Protein AF-A0A524RMB8-F1 (afdb_monomer)

Sequence (118 aa):
MKAIRFLLVPLLVLMSAGQAHAACEGSKRIKQSESSCFEGAYQNKSPWYYFGYTKGSAQAFNTCSRTGKLVVKVDRQAAEDWTWTIESPKKRSKSGGARIRGIYCCADLSDEGVCQDD

Mean predicted aligned error: 11.15 Å

Structure (mmCIF, N/CA/C/O backbone):
data_AF-A0A524RMB8-F1
#
_entry.id   AF-A0A524RMB8-F1
#
loop_
_atom_site.group_PDB
_atom_site.id
_atom_site.type_symbol
_atom_site.label_atom_id
_atom_site.label_alt_id
_atom_site.label_comp_id
_atom_site.label_asym_id
_atom_site.label_entity_id
_atom_site.label_seq_id
_atom_site.pdbx_PDB_ins_code
_atom_site.Cartn_x
_atom_site.Cartn_y
_atom_site.Cartn_z
_atom_site.occupancy
_atom_site.B_iso_or_equiv
_atom_site.auth_seq_id
_atom_site.auth_comp_id
_atom_site.auth_asym_id
_atom_site.auth_atom_id
_atom_site.pdbx_PDB_model_num
ATOM 1 N N . MET A 1 1 ? 37.524 -60.406 22.823 1.00 39.91 1 MET A N 1
ATOM 2 C CA . MET A 1 1 ? 37.326 -59.689 21.543 1.00 39.91 1 MET A CA 1
ATOM 3 C C . MET A 1 1 ? 36.349 -58.547 21.804 1.00 39.91 1 MET A C 1
ATOM 5 O O . MET A 1 1 ? 35.374 -58.760 22.510 1.00 39.91 1 MET A O 1
ATOM 9 N N . LYS A 1 2 ? 36.700 -57.325 21.383 1.00 41.16 2 LYS A N 1
ATOM 10 C CA . LYS A 1 2 ? 36.029 -56.053 21.718 1.00 41.16 2 LYS A CA 1
ATOM 11 C C . LYS A 1 2 ? 34.694 -55.916 20.971 1.00 41.16 2 LYS A C 1
ATOM 13 O O . LYS A 1 2 ? 34.703 -55.932 19.747 1.00 41.16 2 LYS A O 1
ATOM 18 N N . ALA A 1 3 ? 33.588 -55.712 21.687 1.00 49.41 3 ALA A N 1
ATOM 19 C CA . ALA A 1 3 ? 32.328 -55.259 21.098 1.00 49.41 3 ALA A CA 1
ATOM 20 C C . ALA A 1 3 ? 32.267 -53.724 21.157 1.00 49.41 3 ALA A C 1
ATOM 22 O O . ALA A 1 3 ? 32.355 -53.120 22.227 1.00 49.41 3 ALA A O 1
ATOM 23 N N . ILE A 1 4 ? 32.198 -53.106 19.980 1.00 56.53 4 ILE A N 1
ATOM 24 C CA . ILE A 1 4 ? 32.172 -51.659 19.771 1.00 56.53 4 ILE A CA 1
ATOM 25 C C . ILE A 1 4 ? 30.795 -51.121 20.176 1.00 56.53 4 ILE A C 1
ATOM 27 O O . ILE A 1 4 ? 29.761 -51.599 19.717 1.00 56.53 4 ILE A O 1
ATOM 31 N N . ARG A 1 5 ? 30.807 -50.122 21.063 1.00 53.31 5 ARG A N 1
ATOM 32 C CA . ARG A 1 5 ? 29.637 -49.367 21.516 1.00 53.31 5 ARG A CA 1
ATOM 33 C C . ARG A 1 5 ? 29.187 -48.426 20.397 1.00 53.31 5 ARG A C 1
ATOM 35 O O . ARG A 1 5 ? 29.914 -47.490 20.078 1.00 53.31 5 ARG A O 1
ATOM 42 N N . PHE A 1 6 ? 27.995 -48.632 19.846 1.00 50.84 6 PHE A N 1
ATOM 43 C CA . PHE A 1 6 ? 27.335 -47.628 19.011 1.00 50.84 6 PHE A CA 1
ATOM 44 C C . PHE A 1 6 ? 26.422 -46.771 19.891 1.00 50.84 6 PHE A C 1
ATOM 46 O O . PHE A 1 6 ? 25.326 -47.177 20.265 1.00 50.84 6 PHE A O 1
ATOM 53 N N . LEU A 1 7 ? 26.916 -45.590 20.261 1.00 53.81 7 LEU A N 1
ATOM 54 C CA . LEU A 1 7 ? 26.111 -44.515 20.835 1.00 53.81 7 LEU A CA 1
ATOM 55 C C . LEU A 1 7 ? 25.327 -43.851 19.697 1.00 53.81 7 LEU A C 1
ATOM 57 O O . LEU A 1 7 ? 25.883 -43.081 18.917 1.00 53.81 7 LEU A O 1
ATOM 61 N N . LEU A 1 8 ? 24.038 -44.166 19.600 1.00 53.19 8 LEU A N 1
ATOM 62 C CA . LEU A 1 8 ? 23.078 -43.409 18.801 1.00 53.19 8 LEU A CA 1
ATOM 63 C C . LEU A 1 8 ? 22.769 -42.102 19.544 1.00 53.19 8 LEU A C 1
ATOM 65 O O . LEU A 1 8 ? 22.038 -42.094 20.530 1.00 53.19 8 LEU A O 1
ATOM 69 N N . VAL A 1 9 ? 23.366 -41.002 19.087 1.00 60.56 9 VAL A N 1
ATOM 70 C CA . VAL A 1 9 ? 23.008 -39.642 19.509 1.00 60.56 9 VAL A CA 1
ATOM 71 C C . VAL A 1 9 ? 21.852 -39.178 18.617 1.00 60.56 9 VAL A C 1
ATOM 73 O O . VAL A 1 9 ? 22.055 -39.071 17.406 1.00 60.56 9 VAL 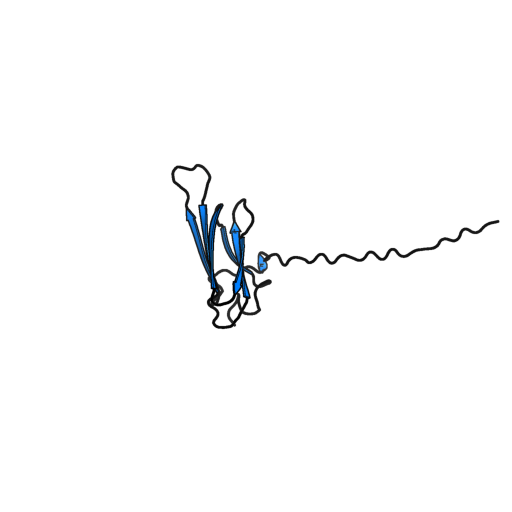A O 1
ATOM 76 N N . PRO A 1 10 ? 20.647 -38.897 19.144 1.00 57.19 10 PRO A N 1
ATOM 77 C CA . PRO A 1 10 ? 19.606 -38.289 18.335 1.00 57.19 10 PRO A CA 1
ATOM 78 C C . PRO A 1 10 ? 19.942 -36.806 18.145 1.00 57.19 10 PRO A C 1
ATOM 80 O O . PRO A 1 10 ? 19.944 -36.016 19.089 1.00 57.19 10 PRO A O 1
ATOM 83 N N . LEU A 1 11 ? 20.257 -36.440 16.902 1.00 56.31 11 LEU A N 1
ATOM 84 C CA . LEU A 1 11 ? 20.409 -35.061 16.459 1.00 56.31 11 LEU A CA 1
ATOM 85 C C . LEU A 1 11 ? 19.015 -34.407 16.480 1.00 56.31 11 LEU A C 1
ATOM 87 O O . LEU A 1 11 ? 18.207 -34.612 15.574 1.00 56.31 11 LEU A O 1
ATOM 91 N N . LEU A 1 12 ? 18.703 -33.659 17.538 1.00 53.28 12 LEU A N 1
ATOM 92 C CA . LEU A 1 12 ? 17.519 -32.799 17.592 1.00 53.28 12 LEU A CA 1
ATOM 93 C C . LEU A 1 12 ? 17.720 -31.652 16.595 1.00 53.28 12 LEU A C 1
ATOM 95 O O . LEU A 1 12 ? 18.316 -30.622 16.907 1.00 53.28 12 LEU A O 1
ATOM 99 N N . VAL A 1 13 ? 17.244 -31.856 15.367 1.00 59.41 13 VAL A N 1
ATOM 100 C CA . VAL A 1 13 ? 17.072 -30.786 14.385 1.00 59.41 13 VAL A CA 1
ATOM 101 C C . VAL A 1 13 ? 15.958 -29.893 14.921 1.00 59.41 13 VAL A C 1
ATOM 103 O O . VAL A 1 13 ? 14.775 -30.180 14.750 1.00 59.41 13 VAL A O 1
ATOM 106 N N . LEU A 1 14 ? 16.338 -28.822 15.618 1.00 55.50 14 LEU A N 1
ATOM 107 C CA . LEU A 1 14 ? 15.453 -27.693 15.872 1.00 55.50 14 LEU A CA 1
ATOM 108 C C . LEU A 1 14 ? 15.068 -27.134 14.503 1.00 55.50 14 LEU A C 1
ATOM 110 O O . LEU A 1 14 ? 15.823 -26.369 13.901 1.00 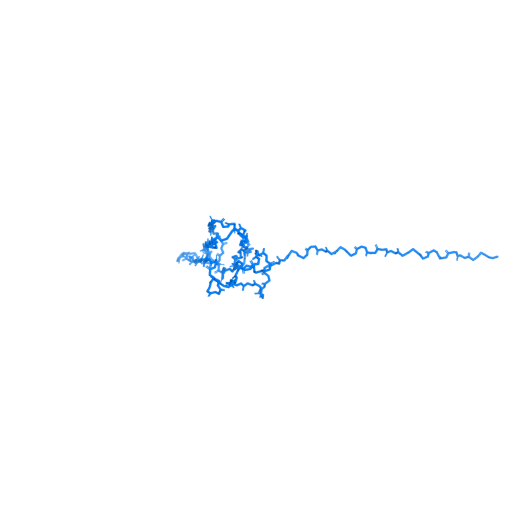55.50 14 LEU A O 1
ATOM 114 N N . MET A 1 15 ? 13.914 -27.569 13.992 1.00 50.84 15 MET A N 1
ATOM 115 C CA . MET A 1 15 ? 13.260 -26.908 12.877 1.00 50.84 15 MET A CA 1
ATOM 116 C C . MET A 1 15 ? 13.092 -25.455 13.288 1.00 50.84 15 MET A C 1
ATOM 118 O O . MET A 1 15 ? 12.273 -25.113 14.139 1.00 50.84 15 MET A O 1
ATOM 122 N N . SER A 1 16 ? 13.923 -24.602 12.705 1.00 47.81 16 SER A N 1
ATOM 123 C CA . SER A 1 16 ? 13.692 -23.176 12.704 1.00 47.81 16 SER A CA 1
ATOM 124 C C . SER A 1 16 ? 12.384 -23.021 11.940 1.00 47.81 16 SER A C 1
ATOM 126 O O . SER A 1 16 ? 12.366 -23.099 10.712 1.00 47.81 16 SER A O 1
ATOM 128 N N . ALA A 1 17 ? 11.269 -22.890 12.660 1.00 50.22 17 ALA A N 1
ATOM 129 C CA . ALA A 1 17 ? 10.065 -22.298 12.112 1.00 50.22 17 ALA A CA 1
ATOM 130 C C . ALA A 1 17 ? 10.469 -20.866 11.759 1.00 50.22 17 ALA A C 1
ATOM 132 O O . ALA A 1 17 ? 10.373 -19.955 12.580 1.00 50.22 17 ALA A O 1
ATOM 133 N N . GLY A 1 18 ? 11.076 -20.707 10.579 1.00 41.25 18 GLY A N 1
ATOM 134 C CA . GLY A 1 18 ? 11.363 -19.411 10.007 1.00 41.25 18 GLY A CA 1
ATOM 135 C C . GLY A 1 18 ? 10.052 -18.665 10.071 1.00 41.25 18 GLY A C 1
ATOM 136 O O . GLY A 1 18 ? 9.040 -19.179 9.595 1.00 41.25 18 GLY A O 1
ATOM 137 N N . GLN A 1 19 ? 10.059 -17.528 10.761 1.00 41.12 19 GLN A N 1
ATOM 138 C CA . GLN A 1 19 ? 8.933 -16.618 10.783 1.00 41.12 19 GLN A CA 1
ATOM 139 C C . GLN A 1 19 ? 8.550 -16.409 9.322 1.00 41.12 19 GLN A C 1
ATOM 141 O O . GLN A 1 19 ? 9.264 -15.740 8.575 1.00 41.12 19 GLN A O 1
ATOM 146 N N . ALA A 1 20 ? 7.481 -17.069 8.884 1.00 45.25 20 ALA A N 1
ATOM 147 C CA . ALA A 1 20 ? 6.877 -16.781 7.609 1.00 45.25 20 ALA A CA 1
ATOM 148 C C . ALA A 1 20 ? 6.374 -15.358 7.789 1.00 45.25 20 ALA A C 1
ATOM 150 O O . ALA A 1 20 ? 5.344 -15.132 8.420 1.00 45.25 20 ALA A O 1
ATOM 151 N N . HIS A 1 21 ? 7.187 -14.389 7.369 1.00 46.00 21 HIS A N 1
ATOM 152 C CA . HIS A 1 21 ? 6.775 -13.008 7.244 1.00 46.00 21 HIS A CA 1
ATOM 153 C C . HIS A 1 21 ? 5.501 -13.069 6.410 1.00 46.00 21 HIS A C 1
ATOM 155 O O . HIS A 1 21 ? 5.585 -13.352 5.217 1.00 46.00 21 HIS A O 1
ATOM 161 N N . ALA A 1 22 ? 4.332 -12.939 7.043 1.00 54.84 22 ALA A N 1
ATOM 162 C CA . ALA A 1 22 ? 3.061 -12.958 6.341 1.00 54.84 22 ALA A CA 1
ATOM 163 C C . ALA A 1 22 ? 3.167 -11.886 5.253 1.00 54.84 22 ALA A C 1
ATOM 165 O O . ALA A 1 22 ? 3.399 -10.710 5.522 1.00 54.84 22 ALA A O 1
ATOM 166 N N . ALA A 1 23 ? 3.226 -12.330 4.002 1.00 67.94 23 ALA A N 1
ATOM 167 C CA . ALA A 1 23 ? 3.780 -11.536 2.918 1.00 67.94 23 ALA A CA 1
ATOM 168 C C . ALA A 1 23 ? 2.670 -10.852 2.125 1.00 67.94 23 ALA A C 1
ATOM 170 O O . ALA A 1 23 ? 2.781 -10.795 0.906 1.00 67.94 23 ALA A O 1
ATOM 171 N N . CYS A 1 24 ? 1.604 -10.356 2.768 1.00 84.31 24 CYS A N 1
ATOM 172 C CA . CYS A 1 24 ? 0.432 -9.795 2.083 1.00 84.31 24 CYS A CA 1
ATOM 173 C C . CYS A 1 24 ? 0.083 -10.629 0.841 1.00 84.31 24 CYS A C 1
ATOM 175 O O . CYS A 1 24 ? 0.247 -10.195 -0.322 1.00 84.31 24 CYS A O 1
ATOM 177 N N . GLU A 1 25 ? -0.214 -11.900 1.112 1.00 82.56 25 GLU A N 1
ATOM 178 C CA . GLU A 1 25 ? -0.382 -12.920 0.085 1.00 82.56 25 GLU A CA 1
ATOM 179 C C . GLU A 1 25 ? -1.438 -12.462 -0.926 1.00 82.56 25 GLU A C 1
ATOM 181 O O . GLU A 1 25 ? -2.379 -11.755 -0.574 1.00 82.56 25 GLU A O 1
ATOM 186 N N . GLY A 1 26 ? -1.297 -12.836 -2.201 1.00 83.69 26 GLY A N 1
ATOM 187 C CA . GLY A 1 26 ? -2.232 -12.411 -3.248 1.00 83.69 26 GLY A CA 1
ATOM 188 C C . GLY A 1 26 ? -3.703 -12.689 -2.908 1.00 83.69 26 GLY A C 1
ATOM 189 O O . GLY A 1 26 ? -4.546 -11.839 -3.169 1.00 83.69 26 GLY A O 1
ATOM 190 N N . SER A 1 27 ? -3.988 -13.825 -2.263 1.00 86.06 27 SER A N 1
ATOM 191 C CA . SER A 1 27 ? -5.327 -14.234 -1.812 1.00 86.06 27 SER A CA 1
ATOM 192 C C . SER A 1 27 ? -5.876 -13.415 -0.632 1.00 86.06 27 SER A C 1
ATOM 194 O O . SER A 1 27 ? -7.072 -13.456 -0.357 1.00 86.06 27 SER A O 1
ATOM 196 N N . LYS A 1 28 ? -5.012 -12.668 0.066 1.00 89.44 28 LYS A N 1
ATOM 197 C CA . LYS A 1 28 ? -5.327 -11.840 1.243 1.00 89.44 28 LYS A CA 1
ATOM 198 C C . LYS A 1 28 ? -5.324 -10.342 0.930 1.00 89.44 28 LYS A C 1
ATOM 200 O O . LYS A 1 28 ? -5.451 -9.519 1.837 1.00 89.44 28 LYS A O 1
ATOM 205 N N . ARG A 1 29 ? -5.176 -9.981 -0.350 1.00 91.94 29 ARG A N 1
ATOM 206 C CA . ARG A 1 29 ? -5.218 -8.599 -0.837 1.00 91.94 29 ARG A CA 1
ATOM 207 C C . ARG A 1 29 ? -6.649 -8.174 -1.111 1.00 91.94 29 ARG A C 1
ATOM 209 O O . ARG A 1 29 ? -7.271 -8.676 -2.041 1.00 91.94 29 ARG A O 1
ATOM 216 N N . ILE A 1 30 ? -7.116 -7.189 -0.359 1.00 92.31 30 ILE A N 1
ATOM 217 C CA . ILE A 1 30 ? -8.435 -6.587 -0.529 1.00 92.31 30 ILE A CA 1
ATOM 218 C C . ILE A 1 30 ? -8.281 -5.270 -1.280 1.00 92.31 30 ILE A C 1
ATOM 220 O O . ILE A 1 30 ? -7.409 -4.448 -0.972 1.00 92.31 30 ILE A O 1
ATOM 224 N N . LYS A 1 31 ? -9.087 -5.086 -2.324 1.00 91.56 31 LYS A N 1
ATOM 225 C CA . LYS A 1 31 ? -9.108 -3.837 -3.091 1.00 91.56 31 LYS A CA 1
ATOM 226 C C . LYS A 1 31 ? -9.847 -2.761 -2.309 1.00 91.56 31 LYS A C 1
ATOM 228 O O . LYS A 1 31 ? -10.718 -3.059 -1.505 1.00 91.56 31 LYS A O 1
ATOM 233 N N . GLN A 1 32 ? -9.560 -1.500 -2.623 1.00 87.50 32 GLN A N 1
ATOM 234 C CA . GLN A 1 32 ? -10.283 -0.368 -2.041 1.00 87.50 32 GLN A CA 1
ATOM 235 C C . GLN A 1 32 ? -11.809 -0.493 -2.208 1.00 87.50 32 GLN A C 1
ATOM 237 O O . GLN A 1 32 ? -12.556 -0.184 -1.298 1.00 87.50 32 GLN A O 1
ATOM 242 N N . SER A 1 33 ? -12.286 -0.980 -3.357 1.00 87.19 33 SER A N 1
ATOM 243 C CA . SER A 1 33 ? -13.723 -1.142 -3.626 1.00 87.19 33 SER A CA 1
ATOM 244 C C . SER A 1 33 ? -14.425 -2.181 -2.747 1.00 87.19 33 SER A C 1
ATOM 246 O O . SER A 1 33 ? -15.646 -2.260 -2.772 1.00 87.19 33 SER A O 1
ATOM 248 N N . GLU A 1 34 ? -13.662 -3.011 -2.041 1.00 88.50 34 GLU A N 1
ATOM 249 C CA . GLU A 1 34 ? -14.141 -4.118 -1.207 1.00 88.50 34 GLU A CA 1
ATOM 250 C C . GLU A 1 34 ? -13.920 -3.825 0.290 1.00 88.50 34 GLU A C 1
ATOM 252 O O . GLU A 1 34 ? -13.997 -4.729 1.116 1.00 88.50 34 GLU A O 1
ATOM 257 N N . SER A 1 35 ? -13.594 -2.574 0.635 1.00 86.75 35 SER A N 1
ATOM 258 C CA . SER A 1 35 ? -13.272 -2.142 1.992 1.00 86.75 35 SER A CA 1
ATOM 259 C C . SER A 1 35 ? -13.848 -0.755 2.266 1.00 86.75 35 SER A C 1
ATOM 261 O O . SER A 1 35 ? -13.513 0.197 1.561 1.00 86.75 35 SER A O 1
ATOM 263 N N . SER A 1 36 ? -14.654 -0.596 3.313 1.00 85.56 36 SER A N 1
ATOM 264 C CA . SER A 1 36 ? -15.081 0.740 3.762 1.00 85.56 36 SER A CA 1
ATOM 265 C C . SER A 1 36 ? -14.005 1.542 4.488 1.00 85.56 36 SER A C 1
ATOM 267 O O . SER A 1 36 ? -14.035 2.775 4.481 1.00 85.56 36 SER A O 1
ATOM 269 N N . CYS A 1 37 ? -13.058 0.851 5.121 1.00 86.88 37 CYS A N 1
ATOM 270 C CA . CYS A 1 37 ? -12.056 1.449 6.000 1.00 86.88 37 CYS A CA 1
ATOM 271 C C . CYS A 1 37 ? -10.731 1.793 5.309 1.00 86.88 37 CYS A C 1
ATOM 273 O O . CYS A 1 37 ? -9.850 2.433 5.898 1.00 86.88 37 CYS A O 1
ATOM 275 N N . PHE A 1 38 ? -10.563 1.350 4.067 1.00 90.44 38 PHE A N 1
ATOM 276 C CA . PHE A 1 38 ? -9.367 1.581 3.278 1.00 90.44 38 PHE A CA 1
ATOM 277 C C . PHE A 1 38 ? -9.686 2.476 2.087 1.00 90.44 38 PHE A C 1
ATOM 279 O O . PHE A 1 38 ? -10.376 2.082 1.153 1.00 90.44 38 PHE A O 1
ATOM 286 N N . GLU A 1 39 ? -9.075 3.658 2.065 1.00 92.56 39 GLU A N 1
ATOM 287 C CA . GLU A 1 39 ? -9.020 4.503 0.876 1.00 92.56 39 GLU A CA 1
ATOM 288 C C . GLU A 1 39 ? -7.620 4.447 0.264 1.00 92.56 39 GLU A C 1
ATOM 290 O O . GLU A 1 39 ? -6.628 4.765 0.921 1.00 92.56 39 GLU A O 1
ATOM 295 N N . GLY A 1 40 ? -7.512 4.074 -1.011 1.00 92.62 40 GLY A N 1
ATOM 296 C CA . GLY A 1 40 ? -6.232 3.874 -1.679 1.00 92.62 40 GLY A CA 1
ATOM 297 C C . GLY A 1 40 ? -6.265 4.329 -3.127 1.00 92.62 40 GLY A C 1
ATOM 298 O O . GLY A 1 40 ? -6.995 3.784 -3.936 1.00 92.62 40 GLY A O 1
ATOM 299 N N . ALA A 1 41 ? -5.412 5.275 -3.500 1.00 95.06 41 ALA A N 1
ATOM 300 C CA . ALA A 1 41 ? -5.334 5.756 -4.875 1.00 95.06 41 ALA A CA 1
ATOM 301 C C . ALA A 1 41 ? -3.902 5.696 -5.393 1.00 95.06 41 ALA A C 1
ATOM 303 O O . ALA A 1 41 ? -2.947 5.923 -4.648 1.00 95.06 41 ALA A O 1
ATOM 304 N N . TYR A 1 42 ? -3.748 5.444 -6.690 1.00 95.31 42 TYR A N 1
ATOM 305 C CA . TYR A 1 42 ? -2.463 5.552 -7.362 1.00 95.31 42 TYR A CA 1
ATOM 306 C C . TYR A 1 42 ? -2.604 6.146 -8.759 1.00 95.31 42 TYR A C 1
ATOM 308 O O . TYR A 1 42 ? -3.648 6.071 -9.400 1.00 95.31 42 TYR A O 1
ATOM 316 N N . GLN A 1 43 ? -1.514 6.730 -9.238 1.00 95.00 43 GLN A N 1
ATOM 317 C CA . GLN A 1 43 ? -1.395 7.286 -10.575 1.00 95.00 43 GLN A CA 1
ATOM 318 C C . GLN A 1 43 ? -0.031 6.933 -11.158 1.00 95.00 43 GLN A C 1
ATOM 320 O O . GLN A 1 43 ? 0.977 6.875 -10.449 1.00 95.00 43 GLN A O 1
ATOM 325 N N . ASN A 1 44 ? 0.000 6.738 -12.471 1.00 92.44 44 ASN A N 1
ATOM 326 C CA . ASN A 1 44 ? 1.221 6.524 -13.230 1.00 92.44 44 ASN A CA 1
ATOM 327 C C . ASN A 1 44 ? 1.393 7.679 -14.205 1.00 92.44 44 ASN A C 1
ATOM 329 O O . ASN A 1 44 ? 0.520 7.929 -15.032 1.00 92.44 44 ASN A O 1
ATOM 333 N N . LYS A 1 45 ? 2.525 8.373 -14.114 1.00 87.75 45 LYS A N 1
ATOM 334 C CA . LYS A 1 45 ? 2.903 9.412 -15.068 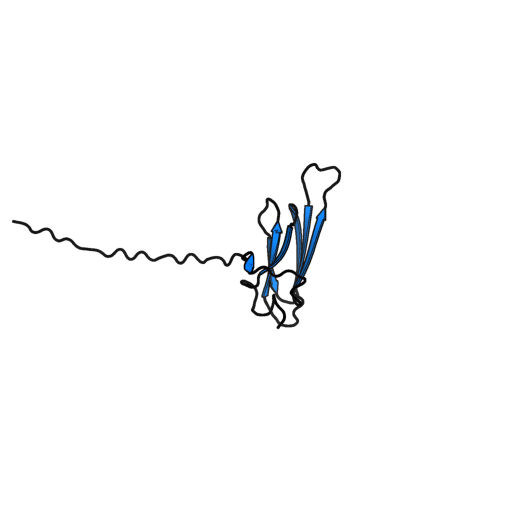1.00 87.75 45 LYS A CA 1
ATOM 335 C C . LYS A 1 45 ? 4.006 8.862 -15.960 1.00 87.75 45 LYS A C 1
ATOM 337 O O . LYS A 1 45 ? 5.071 8.486 -15.466 1.00 87.75 45 LYS A O 1
ATOM 342 N N . SER A 1 46 ? 3.738 8.831 -17.261 1.00 78.62 46 SER A N 1
ATOM 343 C CA . SER A 1 46 ? 4.748 8.558 -18.279 1.00 78.62 46 SER A CA 1
ATOM 344 C C . SER A 1 46 ? 5.116 9.894 -18.919 1.00 78.62 46 SER A C 1
ATOM 346 O O . SER A 1 46 ? 4.275 10.477 -19.604 1.00 78.62 46 SER A O 1
ATOM 348 N N . PRO A 1 47 ? 6.311 10.450 -18.663 1.00 66.44 47 PRO A N 1
ATOM 349 C CA . PRO A 1 47 ? 6.757 11.621 -19.398 1.00 66.44 47 PRO A CA 1
ATOM 350 C C . PRO A 1 47 ? 6.850 11.242 -20.879 1.00 66.44 47 PRO A C 1
ATOM 352 O O . PRO A 1 47 ? 7.505 10.260 -21.219 1.00 66.44 47 PRO A O 1
ATOM 355 N N . TRP A 1 48 ? 6.202 12.020 -21.745 1.00 55.66 48 TRP A N 1
ATOM 356 C CA . TRP A 1 48 ? 6.130 11.810 -23.199 1.00 55.66 48 TRP A CA 1
ATOM 357 C C . TRP A 1 48 ? 7.501 11.683 -23.894 1.00 55.66 48 TRP A C 1
ATOM 359 O O . TRP A 1 48 ? 7.573 11.186 -25.009 1.00 55.66 48 TRP A O 1
ATOM 369 N N . TYR A 1 49 ? 8.583 12.093 -23.226 1.00 58.88 49 TYR A N 1
ATOM 370 C CA . TYR A 1 49 ? 9.957 12.092 -23.730 1.00 58.88 49 TYR A CA 1
ATOM 371 C C . TYR A 1 49 ? 1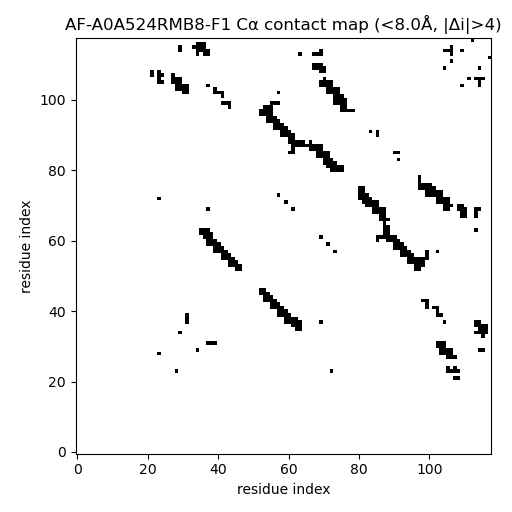0.861 10.993 -23.131 1.00 58.88 49 TYR A C 1
ATOM 373 O O . TYR A 1 49 ? 11.998 10.839 -23.570 1.00 58.88 49 TYR A O 1
ATOM 381 N N . TYR A 1 50 ? 10.400 10.225 -22.134 1.00 55.09 50 TYR A N 1
ATOM 382 C CA . TYR A 1 50 ? 11.195 9.158 -21.508 1.00 55.09 50 TYR A CA 1
ATOM 383 C C . TYR A 1 50 ? 10.707 7.783 -21.973 1.00 55.09 50 TYR A C 1
ATOM 385 O O . TYR A 1 50 ? 9.724 7.247 -21.459 1.00 55.09 50 TYR A O 1
ATOM 393 N N . PHE A 1 51 ? 11.442 7.188 -22.914 1.00 57.56 51 PHE A N 1
ATOM 394 C CA . PHE A 1 51 ? 11.273 5.812 -23.390 1.00 57.56 51 PHE A CA 1
ATOM 395 C C . PHE A 1 51 ? 11.581 4.785 -22.279 1.00 57.56 51 PHE A C 1
ATOM 397 O O . PHE A 1 51 ? 12.634 4.157 -22.275 1.00 57.56 51 PHE A O 1
ATOM 404 N N . GLY A 1 52 ? 10.679 4.629 -21.304 1.00 60.50 52 GLY A N 1
ATOM 405 C CA . GLY A 1 52 ? 10.693 3.499 -20.361 1.00 60.50 5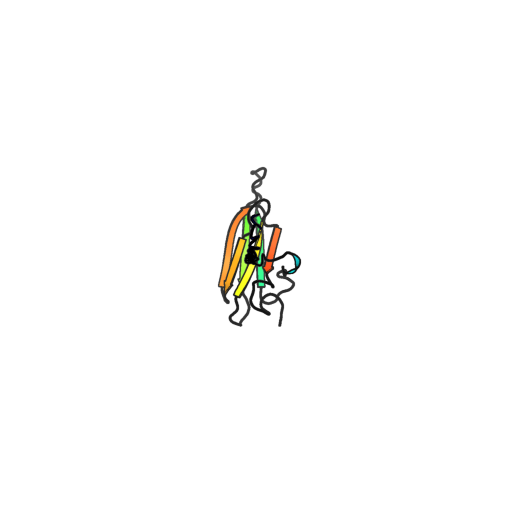2 GLY A CA 1
ATOM 406 C C . GLY A 1 52 ? 10.608 3.834 -18.869 1.00 60.50 52 GLY A C 1
ATOM 407 O O . GLY A 1 52 ? 10.373 2.932 -18.068 1.00 60.50 52 GLY A O 1
ATOM 408 N N . TYR A 1 53 ? 10.724 5.102 -18.457 1.00 65.62 53 TYR A N 1
ATOM 409 C CA . TYR A 1 53 ? 10.659 5.473 -17.035 1.00 65.62 53 TYR A CA 1
ATOM 410 C C . TYR A 1 53 ? 9.262 5.971 -16.647 1.00 65.62 53 TYR A C 1
ATOM 412 O O . TYR A 1 53 ? 8.928 7.143 -16.816 1.00 65.62 53 TYR A O 1
ATOM 420 N N . THR A 1 54 ? 8.443 5.084 -16.076 1.00 80.12 54 THR A N 1
ATOM 421 C CA . THR A 1 54 ? 7.167 5.474 -15.451 1.00 80.12 54 THR A CA 1
ATOM 422 C C . THR A 1 54 ? 7.401 5.888 -13.999 1.00 80.12 54 THR A C 1
ATOM 424 O O . THR A 1 54 ? 7.992 5.135 -13.217 1.00 80.12 54 THR A O 1
ATOM 427 N N . LYS A 1 55 ? 6.909 7.071 -13.616 1.00 88.44 55 LYS A N 1
ATOM 428 C CA . LYS A 1 55 ? 6.837 7.484 -12.207 1.00 88.44 55 LYS A CA 1
ATOM 429 C C . LYS A 1 55 ? 5.459 7.157 -11.647 1.00 88.44 55 LYS A C 1
ATOM 431 O O . LYS A 1 55 ? 4.453 7.698 -12.109 1.00 88.44 55 LYS A O 1
ATOM 436 N N . GLY A 1 56 ? 5.435 6.293 -10.643 1.00 92.81 56 GLY A N 1
ATOM 437 C CA . GLY A 1 56 ? 4.248 5.966 -9.871 1.00 92.81 56 GLY A CA 1
ATOM 438 C C . GLY A 1 56 ? 4.126 6.860 -8.641 1.00 92.81 56 GLY A C 1
ATOM 439 O O . GLY A 1 56 ? 5.121 7.198 -7.993 1.00 92.81 56 GLY A O 1
ATOM 440 N N . SER A 1 57 ? 2.899 7.230 -8.303 1.00 95.44 57 SER A N 1
ATOM 441 C CA . SER A 1 57 ? 2.549 7.877 -7.039 1.00 95.44 57 SER A CA 1
ATOM 442 C C . SER A 1 57 ? 1.352 7.158 -6.437 1.00 95.44 57 SER A C 1
ATOM 444 O O . SER A 1 57 ? 0.400 6.875 -7.160 1.00 95.44 57 SER A O 1
ATOM 446 N N . ALA A 1 58 ? 1.409 6.846 -5.146 1.00 97.12 58 ALA A N 1
ATOM 447 C CA . ALA A 1 58 ? 0.312 6.233 -4.410 1.00 97.12 58 ALA A CA 1
ATOM 448 C C . ALA A 1 58 ? 0.053 6.973 -3.101 1.00 97.12 58 ALA A C 1
ATOM 450 O O . ALA A 1 58 ? 0.965 7.543 -2.493 1.00 97.12 58 ALA A O 1
ATOM 451 N N . GLN A 1 59 ? -1.193 6.903 -2.656 1.00 96.75 59 GLN A N 1
ATOM 452 C CA . GLN A 1 59 ? -1.634 7.321 -1.338 1.00 96.75 59 GLN A CA 1
ATOM 453 C C . GLN A 1 59 ? -2.582 6.279 -0.752 1.00 96.75 59 GLN A C 1
ATOM 455 O O . GLN A 1 59 ? -3.338 5.649 -1.488 1.00 96.75 59 GLN A O 1
ATOM 460 N N . ALA A 1 60 ? -2.548 6.134 0.564 1.00 95.44 60 ALA A N 1
ATOM 461 C CA . ALA A 1 60 ? -3.475 5.314 1.320 1.00 95.44 60 ALA A CA 1
ATOM 462 C C . ALA A 1 60 ? -3.881 6.019 2.609 1.00 95.44 60 ALA A C 1
ATOM 464 O O . ALA A 1 60 ? -3.071 6.728 3.219 1.00 95.44 60 ALA A O 1
ATOM 465 N N . PHE A 1 61 ? -5.120 5.812 3.018 1.00 92.94 61 PHE A N 1
ATOM 466 C CA . PHE A 1 61 ? -5.706 6.379 4.215 1.00 92.94 61 PHE A CA 1
ATOM 467 C C . PHE A 1 61 ? -6.524 5.307 4.938 1.00 92.94 61 PHE A C 1
ATOM 469 O O . PHE A 1 61 ? -7.243 4.536 4.304 1.00 92.94 61 PHE A O 1
ATOM 476 N N . ASN A 1 62 ? -6.346 5.245 6.257 1.00 90.81 62 ASN A N 1
ATOM 477 C CA . ASN A 1 62 ? -7.164 4.433 7.147 1.00 90.81 62 ASN A CA 1
ATOM 478 C C . ASN A 1 62 ? -8.318 5.309 7.652 1.00 90.81 62 ASN 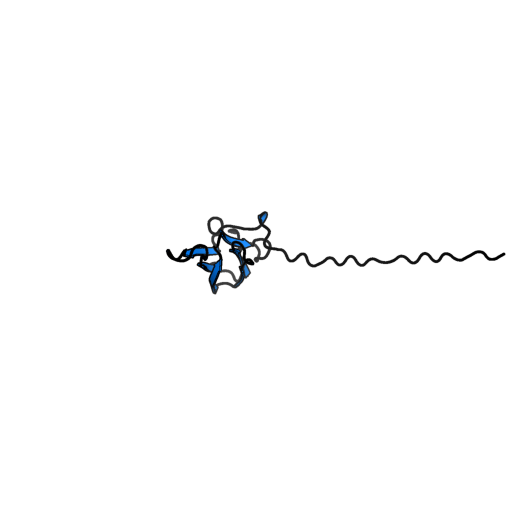A C 1
ATOM 480 O O . ASN A 1 62 ? -8.078 6.227 8.442 1.00 90.81 62 ASN A O 1
ATOM 484 N N . THR A 1 63 ? -9.525 5.057 7.143 1.00 87.50 63 THR A N 1
ATOM 485 C CA . THR A 1 63 ? -10.752 5.811 7.450 1.00 87.50 63 THR A CA 1
ATOM 486 C C . THR A 1 63 ? -11.537 5.229 8.624 1.00 87.50 63 THR A C 1
ATOM 488 O O . THR A 1 63 ? -12.475 5.880 9.086 1.00 87.50 63 THR A O 1
ATOM 491 N N . CYS A 1 64 ? -11.174 4.044 9.133 1.00 82.12 64 CYS A N 1
ATOM 492 C CA . CYS A 1 64 ? -11.849 3.430 10.279 1.00 82.12 64 CYS A CA 1
ATOM 493 C C . CYS A 1 64 ? -11.876 4.395 11.475 1.00 82.12 64 CYS A C 1
ATOM 495 O O . CYS A 1 64 ? -10.843 4.911 11.895 1.00 82.12 64 CYS A O 1
ATOM 497 N N . SER A 1 65 ? -13.048 4.592 12.082 1.00 69.81 65 SER A N 1
ATOM 498 C CA . SER A 1 65 ? -13.192 5.370 13.323 1.00 69.81 65 SER A CA 1
ATOM 499 C C . SER A 1 65 ? -12.600 4.652 14.542 1.00 69.81 65 SER A C 1
ATOM 501 O O . SER A 1 65 ? -12.201 5.300 15.510 1.00 69.81 65 SER A O 1
ATOM 503 N N . ARG A 1 66 ? -12.521 3.314 14.494 1.00 69.75 66 ARG A N 1
ATOM 504 C CA . ARG A 1 66 ? -11.841 2.487 15.496 1.00 69.75 66 ARG A CA 1
ATOM 505 C C . ARG A 1 66 ? -10.324 2.572 15.338 1.00 69.75 66 ARG A C 1
ATOM 507 O O . ARG A 1 66 ? -9.791 2.556 14.229 1.00 69.75 66 ARG A O 1
ATOM 514 N N . THR A 1 67 ? -9.624 2.610 16.470 1.00 66.12 67 THR A N 1
ATOM 515 C CA . THR A 1 67 ? -8.170 2.448 16.527 1.00 66.12 67 THR A CA 1
ATOM 516 C C . THR A 1 67 ? -7.814 1.086 15.939 1.00 66.12 67 THR A C 1
ATOM 518 O O . THR A 1 67 ? -8.200 0.061 16.489 1.00 66.12 67 THR A O 1
ATOM 521 N N . GLY A 1 68 ? -7.107 1.078 14.813 1.00 80.44 68 GLY A N 1
ATOM 522 C CA . GLY A 1 68 ? -6.731 -0.149 14.124 1.00 80.44 68 GLY A CA 1
ATOM 523 C C . GLY A 1 68 ? -5.553 0.081 13.191 1.00 80.44 68 GLY A C 1
ATOM 524 O O . GLY A 1 68 ? -5.355 1.178 12.650 1.00 80.44 68 GLY A O 1
ATOM 525 N N . LYS A 1 69 ? -4.742 -0.955 13.037 1.00 90.50 69 LYS A N 1
ATOM 526 C CA . LYS A 1 69 ? -3.573 -1.002 12.168 1.00 90.50 69 LYS A CA 1
ATOM 527 C C . LYS A 1 69 ? -3.990 -1.522 10.794 1.00 90.50 69 LYS A C 1
ATOM 529 O O . LYS A 1 69 ? -4.297 -2.698 10.623 1.00 90.50 69 LYS A O 1
ATOM 534 N N . LEU A 1 70 ? -3.921 -0.643 9.801 1.00 91.25 70 LEU A N 1
ATOM 535 C CA . LEU A 1 70 ? -4.094 -0.965 8.389 1.00 91.25 70 LEU A CA 1
ATOM 536 C C . LEU A 1 70 ? -2.720 -1.236 7.763 1.00 91.25 70 LEU A C 1
ATOM 538 O O . LEU A 1 70 ? -1.839 -0.373 7.810 1.00 91.25 70 LEU A O 1
ATOM 542 N N . VAL A 1 71 ? -2.530 -2.402 7.152 1.00 93.88 71 VAL A N 1
ATOM 543 C CA . VAL A 1 71 ? -1.328 -2.714 6.369 1.00 93.88 71 VAL A CA 1
ATOM 544 C C . VAL A 1 71 ? -1.666 -2.668 4.886 1.00 93.88 71 VAL A C 1
ATOM 546 O O . VAL A 1 71 ? -2.516 -3.410 4.404 1.00 93.88 71 VAL A O 1
ATOM 549 N N . VAL A 1 72 ? -0.986 -1.789 4.153 1.00 94.62 72 VAL A N 1
ATOM 550 C CA . VAL A 1 72 ? -1.225 -1.540 2.730 1.00 94.62 72 VAL A CA 1
ATOM 551 C C . VAL A 1 72 ? -0.016 -1.962 1.914 1.00 94.62 72 VAL A C 1
ATOM 553 O O . VAL A 1 72 ? 1.104 -1.529 2.191 1.00 94.62 72 VAL A O 1
ATOM 556 N N . LYS A 1 73 ? -0.249 -2.741 0.858 1.00 95.62 73 LYS A N 1
ATOM 557 C CA . LYS A 1 73 ? 0.746 -3.052 -0.169 1.00 95.62 73 LYS A CA 1
ATOM 558 C C . LYS A 1 73 ? 0.485 -2.227 -1.428 1.00 95.62 73 LYS A C 1
ATOM 560 O O . LYS A 1 73 ? -0.592 -2.293 -2.018 1.00 9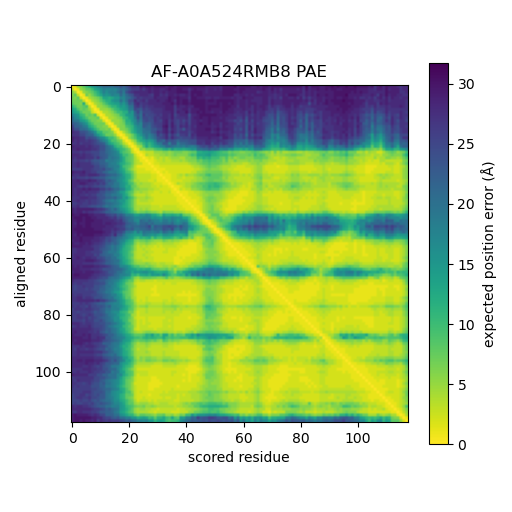5.62 73 LYS A O 1
ATOM 565 N N . VAL A 1 74 ? 1.502 -1.501 -1.878 1.00 95.94 74 VAL A N 1
ATOM 566 C CA . VAL A 1 74 ? 1.564 -0.875 -3.202 1.00 95.94 74 VAL A CA 1
ATOM 567 C C . VAL A 1 74 ? 2.380 -1.779 -4.111 1.00 95.94 74 VAL A C 1
ATOM 569 O O . VAL A 1 74 ? 3.599 -1.882 -3.963 1.00 95.94 74 VAL A O 1
ATOM 572 N N . ASP A 1 75 ? 1.695 -2.412 -5.053 1.00 94.50 75 ASP A N 1
ATOM 573 C CA . ASP A 1 75 ? 2.291 -3.327 -6.015 1.00 94.50 75 ASP A CA 1
ATOM 574 C C . ASP A 1 75 ? 3.027 -2.537 -7.107 1.00 94.50 75 ASP A C 1
ATOM 576 O O . ASP A 1 75 ? 2.411 -1.753 -7.845 1.00 94.50 75 ASP A O 1
ATOM 580 N N . ARG A 1 76 ? 4.345 -2.735 -7.219 1.00 93.38 76 ARG A N 1
ATOM 581 C CA . ARG A 1 76 ? 5.191 -2.021 -8.187 1.00 93.38 76 ARG A CA 1
ATOM 582 C C . ARG A 1 76 ? 5.759 -2.961 -9.249 1.00 93.38 76 ARG A C 1
ATOM 584 O O . ARG A 1 76 ? 6.078 -4.125 -9.016 1.00 93.38 76 ARG A O 1
ATOM 591 N N . GLN A 1 77 ? 5.871 -2.453 -10.473 1.00 91.38 77 GLN A N 1
ATOM 592 C CA . GLN A 1 77 ? 6.468 -3.184 -11.586 1.00 91.38 77 GLN A CA 1
ATOM 593 C C . GLN A 1 77 ? 7.993 -3.064 -11.546 1.00 91.38 77 GLN A C 1
ATOM 595 O O . GLN A 1 77 ? 8.513 -1.950 -11.513 1.00 91.38 77 GLN A O 1
ATOM 600 N N . ALA A 1 78 ? 8.686 -4.207 -11.615 1.00 87.69 78 ALA A N 1
ATOM 601 C CA . ALA A 1 78 ? 10.151 -4.292 -11.666 1.00 87.69 78 ALA A CA 1
ATOM 602 C C . ALA A 1 78 ? 10.868 -3.532 -10.527 1.00 87.69 78 ALA A C 1
ATOM 604 O O . ALA A 1 78 ? 12.000 -3.082 -10.678 1.00 87.69 78 ALA A O 1
ATOM 605 N N . ALA A 1 79 ? 10.193 -3.374 -9.388 1.00 88.75 79 ALA A N 1
ATOM 606 C CA . ALA A 1 79 ? 10.717 -2.750 -8.186 1.00 88.75 79 ALA A CA 1
ATOM 607 C C . ALA A 1 79 ? 10.040 -3.380 -6.965 1.00 88.75 79 ALA A C 1
ATOM 609 O O . ALA A 1 79 ? 8.921 -3.871 -7.073 1.00 88.75 79 ALA A O 1
ATOM 610 N N . GLU A 1 80 ? 10.701 -3.339 -5.809 1.00 91.56 80 GLU A N 1
ATOM 611 C CA . GLU A 1 80 ? 10.157 -3.876 -4.555 1.00 91.56 80 GLU A CA 1
ATOM 612 C C . GLU A 1 80 ? 8.817 -3.223 -4.202 1.00 91.56 80 GLU A C 1
ATOM 614 O O . GLU A 1 80 ? 8.685 -2.010 -4.338 1.00 91.56 80 GLU A O 1
ATOM 619 N N . ASP A 1 81 ? 7.827 -3.973 -3.736 1.00 93.31 81 ASP A N 1
ATOM 620 C CA . ASP A 1 81 ? 6.559 -3.380 -3.304 1.00 93.31 81 ASP A CA 1
ATOM 621 C C . ASP A 1 81 ? 6.781 -2.372 -2.166 1.00 93.31 81 ASP A C 1
ATOM 623 O O . ASP A 1 81 ? 7.715 -2.486 -1.372 1.00 93.31 81 ASP A O 1
ATOM 627 N N . TRP A 1 82 ? 5.917 -1.363 -2.058 1.00 93.88 82 TRP A N 1
ATOM 628 C CA . TRP A 1 82 ? 5.877 -0.595 -0.814 1.00 93.88 82 TRP A CA 1
ATOM 629 C C . TRP A 1 82 ? 4.882 -1.231 0.137 1.00 93.88 82 TRP A C 1
ATOM 631 O O . TRP A 1 82 ? 3.726 -1.414 -0.227 1.00 93.88 82 TRP A O 1
ATOM 641 N N . THR A 1 83 ? 5.314 -1.484 1.364 1.00 94.75 83 THR A N 1
ATOM 642 C CA . THR A 1 83 ? 4.435 -1.922 2.447 1.00 94.75 83 THR A CA 1
ATOM 643 C C . THR A 1 83 ? 4.341 -0.809 3.476 1.00 94.75 83 THR A C 1
ATOM 645 O O . THR A 1 83 ? 5.361 -0.308 3.955 1.00 94.75 83 THR A O 1
ATOM 648 N N . TRP A 1 84 ? 3.123 -0.383 3.790 1.00 94.00 84 TRP A N 1
ATOM 649 C CA . TRP A 1 84 ? 2.855 0.688 4.742 1.00 94.00 84 TRP A CA 1
ATOM 650 C C . TRP A 1 84 ? 2.007 0.175 5.887 1.00 94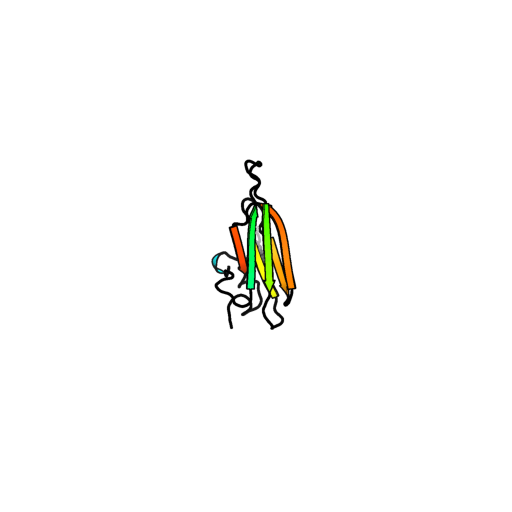.00 84 TRP A C 1
ATOM 652 O O . TRP A 1 84 ? 0.955 -0.406 5.657 1.00 94.00 84 TRP A O 1
ATOM 662 N N . THR A 1 85 ? 2.428 0.484 7.106 1.00 93.25 85 THR A N 1
ATOM 663 C CA . THR A 1 85 ? 1.593 0.351 8.298 1.00 93.25 85 THR A CA 1
ATOM 664 C C . THR A 1 85 ? 0.994 1.716 8.624 1.00 93.25 85 THR A C 1
ATOM 666 O O . THR A 1 85 ? 1.720 2.712 8.736 1.00 93.25 85 THR A O 1
ATOM 669 N N . ILE A 1 86 ? -0.330 1.774 8.724 1.00 91.44 86 ILE A N 1
ATOM 670 C CA . ILE A 1 86 ? -1.114 2.999 8.863 1.00 91.44 86 ILE A CA 1
ATOM 671 C C . ILE A 1 86 ? -2.089 2.837 10.033 1.00 91.44 86 ILE A C 1
ATOM 673 O O . ILE A 1 86 ? -3.093 2.137 9.943 1.00 91.44 86 ILE A O 1
ATOM 677 N N . GLU A 1 87 ? -1.797 3.505 11.141 1.00 89.50 87 GLU A N 1
ATOM 678 C CA . GLU A 1 87 ? -2.720 3.608 12.278 1.00 89.50 87 GLU A CA 1
ATOM 679 C C . GLU A 1 87 ? -3.807 4.645 11.981 1.00 89.50 87 GLU A C 1
ATOM 681 O O . GLU A 1 87 ? -3.519 5.669 11.357 1.00 89.50 87 GLU A O 1
ATOM 686 N N . SER A 1 88 ? -5.039 4.413 12.431 1.00 81.19 88 SER A N 1
ATOM 687 C CA . SER A 1 88 ? -6.119 5.393 12.264 1.00 81.19 88 SER A CA 1
ATOM 688 C C . SER A 1 88 ? -5.991 6.608 13.211 1.00 81.19 88 SER A C 1
ATOM 690 O O . SER A 1 88 ? -5.608 6.421 14.370 1.00 81.19 88 SER A O 1
ATOM 692 N N . PRO A 1 89 ? -6.339 7.843 12.777 1.00 75.12 89 PRO A N 1
ATOM 693 C CA . PRO A 1 89 ? -6.534 8.292 11.397 1.00 75.12 89 PRO A CA 1
ATOM 694 C C . PRO A 1 89 ? -5.219 8.863 10.845 1.00 75.12 89 PRO A C 1
ATOM 696 O O . PRO A 1 89 ? -4.796 9.967 11.197 1.00 75.12 89 PRO A O 1
ATOM 699 N N . LYS A 1 90 ? -4.537 8.128 9.959 1.00 83.00 90 LYS A N 1
ATOM 700 C CA . LYS A 1 90 ? -3.311 8.608 9.297 1.00 83.00 90 LYS A CA 1
ATOM 701 C C . LYS A 1 90 ? -3.346 8.321 7.810 1.00 83.0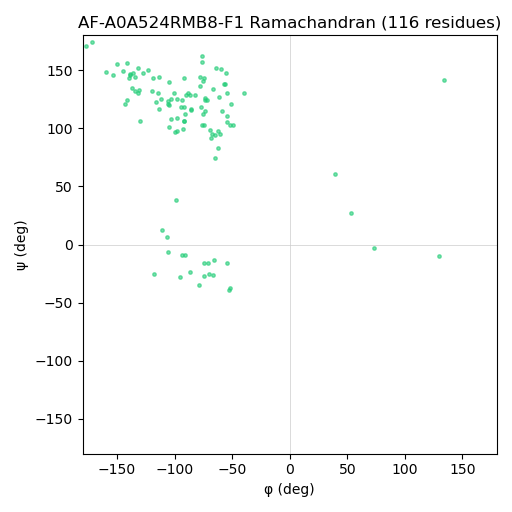0 90 LYS A C 1
ATOM 703 O O . LYS A 1 90 ? -3.818 7.283 7.359 1.00 83.00 90 LYS A O 1
ATOM 708 N N . LYS A 1 91 ? -2.782 9.249 7.040 1.00 90.38 91 LYS A N 1
ATOM 709 C CA . LYS A 1 91 ? -2.562 9.113 5.599 1.00 90.38 91 LYS A CA 1
ATOM 710 C C . LYS A 1 91 ? -1.086 8.851 5.325 1.00 90.38 91 LYS A C 1
ATOM 712 O O . LYS A 1 91 ? -0.210 9.482 5.919 1.00 90.38 91 LYS A O 1
ATOM 717 N N . ARG A 1 92 ? -0.797 7.966 4.375 1.00 94.75 92 ARG A N 1
ATOM 718 C CA . ARG A 1 92 ? 0.536 7.794 3.785 1.00 94.75 92 ARG A CA 1
ATOM 719 C C . ARG A 1 92 ? 0.479 8.095 2.299 1.00 94.75 92 ARG A C 1
ATOM 721 O O . ARG A 1 92 ? -0.500 7.797 1.626 1.00 94.75 92 ARG A O 1
ATOM 728 N N . SER A 1 93 ? 1.539 8.702 1.784 1.00 96.25 93 SER A N 1
ATOM 729 C CA . SER A 1 93 ? 1.732 8.876 0.349 1.00 96.25 93 SER A CA 1
ATOM 730 C C . SER A 1 93 ? 3.208 8.755 0.008 1.00 96.25 93 SER A C 1
ATOM 732 O O . SER A 1 93 ? 4.075 9.061 0.831 1.00 96.25 93 SER A O 1
ATOM 734 N N . LYS A 1 94 ? 3.498 8.264 -1.194 1.00 95.38 94 LYS A N 1
ATOM 735 C CA . LYS A 1 94 ? 4.862 8.142 -1.707 1.00 95.38 94 LYS A CA 1
ATOM 736 C C . LYS A 1 94 ? 4.839 8.194 -3.226 1.00 95.38 94 LYS A C 1
ATOM 738 O O . LYS A 1 94 ? 3.917 7.692 -3.866 1.00 95.38 94 LYS A O 1
ATOM 743 N N . SER A 1 95 ? 5.884 8.778 -3.797 1.00 94.50 95 SER A N 1
ATOM 744 C CA . SER A 1 95 ? 6.144 8.753 -5.236 1.00 94.50 95 SER A CA 1
ATOM 745 C C . SER A 1 95 ? 7.526 8.166 -5.493 1.00 94.50 95 SER A C 1
ATOM 747 O O . SER A 1 95 ? 8.418 8.289 -4.654 1.00 94.50 95 SER A O 1
ATOM 749 N N . GLY A 1 96 ? 7.717 7.513 -6.635 1.00 91.12 96 GLY A N 1
ATOM 750 C CA . GLY A 1 96 ? 8.996 6.889 -6.959 1.00 91.12 96 GLY A CA 1
ATOM 751 C C . GLY A 1 96 ? 9.079 6.368 -8.386 1.00 91.12 96 GLY A C 1
ATOM 752 O O . GLY A 1 96 ? 8.111 6.408 -9.146 1.00 91.12 96 GLY A O 1
ATOM 753 N N . GLY A 1 97 ? 10.271 5.894 -8.748 1.00 88.06 97 GLY A N 1
ATOM 754 C CA . GLY A 1 97 ? 10.489 5.180 -10.002 1.00 88.06 97 GLY A CA 1
ATOM 755 C C . GLY A 1 97 ? 9.863 3.792 -9.924 1.00 88.06 97 GLY A C 1
ATOM 756 O O . GLY A 1 97 ? 10.154 3.063 -8.974 1.00 88.06 97 GLY A O 1
ATOM 757 N N . ALA A 1 98 ? 8.987 3.505 -10.889 1.00 90.56 98 ALA A N 1
ATOM 758 C CA . ALA A 1 98 ? 8.271 2.259 -11.179 1.00 90.56 98 ALA A CA 1
ATOM 759 C C . ALA A 1 98 ? 6.796 2.565 -11.447 1.00 90.56 98 ALA A C 1
ATOM 761 O O . ALA A 1 98 ? 6.173 3.384 -10.766 1.00 90.56 98 ALA A O 1
ATOM 762 N N . ARG A 1 99 ? 6.221 1.846 -12.412 1.00 92.25 99 ARG A N 1
ATOM 763 C CA . ARG A 1 99 ? 4.774 1.798 -12.604 1.00 92.25 99 ARG A CA 1
ATOM 764 C C . ARG A 1 99 ? 4.133 1.086 -11.412 1.00 92.25 99 ARG A C 1
ATOM 766 O O . ARG A 1 99 ? 4.581 0.012 -11.019 1.00 92.25 99 ARG A O 1
ATOM 773 N N . ILE A 1 100 ? 3.066 1.655 -10.871 1.00 94.56 100 ILE A N 1
ATOM 774 C CA . ILE A 1 100 ? 2.220 1.019 -9.860 1.00 94.56 100 ILE A CA 1
ATOM 775 C C . ILE A 1 100 ? 1.139 0.205 -10.572 1.00 94.56 100 ILE A C 1
ATOM 777 O O . ILE A 1 100 ? 0.483 0.704 -11.494 1.00 94.56 100 ILE A O 1
ATOM 781 N N . ARG A 1 101 ? 0.983 -1.055 -10.166 1.00 94.75 101 ARG A N 1
ATOM 782 C CA . ARG A 1 101 ? 0.001 -2.005 -10.708 1.00 94.75 101 ARG A CA 1
ATOM 783 C C . ARG A 1 101 ? -1.280 -2.051 -9.885 1.00 94.75 101 ARG A C 1
ATOM 785 O O . ARG A 1 101 ? -2.333 -2.333 -10.443 1.00 94.75 101 ARG A O 1
ATOM 792 N N . GLY A 1 102 ? -1.189 -1.753 -8.593 1.00 94.69 102 GLY A N 1
ATOM 793 C CA . GLY A 1 102 ? -2.333 -1.722 -7.697 1.00 94.69 102 GLY A CA 1
ATOM 794 C C . GLY A 1 102 ? -1.955 -1.285 -6.289 1.00 94.69 102 GLY A C 1
ATOM 795 O O . GLY A 1 102 ? -0.775 -1.167 -5.947 1.00 94.69 102 GLY A O 1
ATOM 796 N N . ILE A 1 103 ? -2.981 -1.054 -5.482 1.00 96.00 103 ILE A N 1
ATOM 797 C CA . ILE A 1 103 ? -2.869 -0.775 -4.057 1.00 96.00 103 ILE A CA 1
ATOM 798 C C . ILE A 1 103 ? -3.909 -1.617 -3.321 1.00 96.00 103 ILE A C 1
ATOM 800 O O . ILE A 1 103 ? -5.059 -1.690 -3.755 1.00 96.00 103 ILE A O 1
ATOM 804 N N . TYR A 1 104 ? -3.487 -2.294 -2.257 1.00 95.00 104 TYR A N 1
ATOM 805 C CA . TYR A 1 104 ? -4.286 -3.323 -1.598 1.00 95.00 104 TYR A CA 1
ATOM 806 C C . TYR A 1 104 ? -4.153 -3.238 -0.083 1.00 95.00 104 TYR A C 1
ATOM 808 O O . TYR A 1 104 ? -3.053 -3.010 0.423 1.00 95.00 104 TYR A O 1
ATOM 816 N N . CYS A 1 105 ? -5.248 -3.497 0.620 1.00 93.88 105 CYS A N 1
ATOM 817 C CA . CYS A 1 105 ? -5.230 -3.817 2.039 1.00 93.88 105 CYS A CA 1
ATOM 818 C C . CYS A 1 105 ? -4.799 -5.275 2.234 1.00 93.88 105 CYS A C 1
ATOM 820 O O . CYS A 1 105 ? -5.248 -6.154 1.499 1.00 93.88 105 CYS A O 1
ATOM 822 N N . CYS A 1 106 ? -3.925 -5.537 3.197 1.00 93.25 106 CYS A N 1
ATOM 823 C CA . CYS A 1 106 ? -3.422 -6.872 3.512 1.00 93.25 106 CYS A CA 1
ATOM 824 C C . CYS A 1 106 ? -4.188 -7.425 4.718 1.00 93.25 106 CYS A C 1
ATOM 826 O O . CYS A 1 106 ? -3.867 -7.075 5.857 1.00 93.25 106 CYS A O 1
ATOM 828 N N . ALA A 1 107 ? -5.217 -8.241 4.479 1.00 90.56 107 ALA A N 1
ATOM 829 C CA . ALA A 1 107 ? -6.124 -8.720 5.530 1.00 90.56 107 ALA A CA 1
ATOM 830 C C . ALA A 1 107 ? -5.446 -9.662 6.537 1.00 90.56 107 ALA A C 1
ATOM 832 O O . ALA A 1 107 ? -5.853 -9.736 7.686 1.00 90.56 107 ALA A O 1
ATOM 833 N N . ASP A 1 108 ? -4.384 -10.349 6.121 1.00 89.44 108 ASP A N 1
ATOM 834 C CA . ASP A 1 108 ? -3.547 -11.216 6.957 1.00 89.44 108 ASP A CA 1
ATOM 835 C C . ASP A 1 108 ? -2.603 -10.453 7.900 1.00 89.44 108 ASP A C 1
ATOM 837 O O . ASP A 1 108 ? -2.049 -11.038 8.829 1.00 89.44 108 ASP A O 1
ATOM 841 N N . LEU A 1 109 ? -2.388 -9.161 7.646 1.00 90.94 109 LEU A N 1
ATOM 842 C CA . LEU A 1 109 ? -1.436 -8.322 8.379 1.00 90.94 109 LEU A CA 1
ATOM 843 C C . LEU A 1 109 ? -2.080 -7.155 9.122 1.00 90.94 109 LEU A C 1
ATOM 845 O O . LEU A 1 109 ? -1.485 -6.631 10.072 1.00 90.94 109 LEU A O 1
ATOM 849 N N . SER A 1 110 ? -3.240 -6.712 8.649 1.00 89.00 110 SER A N 1
ATOM 850 C CA . SER A 1 110 ? -4.041 -5.674 9.290 1.00 89.00 110 SER A CA 1
ATOM 851 C C . SER A 1 110 ? -4.761 -6.248 10.504 1.00 89.00 110 SER A C 1
ATOM 853 O O . SER A 1 110 ? -4.875 -7.465 10.643 1.00 89.00 110 SER A O 1
ATOM 855 N N . ASP A 1 111 ? -5.224 -5.378 11.394 1.00 89.62 111 ASP A N 1
ATOM 856 C CA . ASP A 1 111 ? -6.107 -5.832 12.466 1.00 89.62 111 ASP A CA 1
ATOM 857 C C . ASP A 1 111 ? -7.426 -6.355 11.865 1.00 89.62 111 ASP A C 1
ATOM 859 O O . ASP A 1 111 ? -7.837 -5.957 10.768 1.00 89.62 111 ASP A O 1
ATOM 863 N N . GLU A 1 112 ? -8.062 -7.289 12.569 1.00 85.44 112 GLU A N 1
ATOM 864 C CA . GLU A 1 112 ? -9.312 -7.921 12.140 1.00 85.44 112 GLU A CA 1
ATOM 865 C C . GLU A 1 112 ? -10.401 -6.866 11.874 1.00 85.44 112 GLU A C 1
ATOM 867 O O . GLU A 1 112 ? -10.490 -5.869 12.592 1.00 85.44 112 GLU A O 1
ATOM 872 N N . GLY A 1 113 ? -11.173 -7.042 10.797 1.00 80.94 113 GLY A N 1
ATOM 873 C CA . GLY A 1 113 ? -12.224 -6.096 10.384 1.00 80.94 113 GLY A CA 1
ATOM 874 C C . GLY A 1 113 ? -11.724 -4.772 9.780 1.00 80.94 113 GLY A C 1
ATOM 875 O O . GLY A 1 113 ? -12.513 -3.959 9.316 1.00 80.94 113 GLY A O 1
ATOM 876 N N . VAL A 1 114 ? -10.408 -4.514 9.722 1.00 86.69 114 VAL A N 1
ATOM 877 C CA . VAL A 1 114 ? -9.899 -3.251 9.142 1.00 86.69 114 VAL A CA 1
ATOM 878 C C . VAL A 1 114 ? -9.896 -3.278 7.609 1.00 86.69 114 VAL A C 1
ATOM 880 O O . VAL A 1 114 ? -10.110 -2.251 6.968 1.00 86.69 114 VAL A O 1
ATOM 883 N N . CYS A 1 115 ? -9.633 -4.437 6.993 1.00 87.94 115 CYS A N 1
ATOM 884 C CA . CYS A 1 115 ? -9.631 -4.562 5.529 1.00 87.94 115 CYS A CA 1
ATOM 885 C C . CYS A 1 115 ? -11.002 -4.867 4.928 1.00 87.94 115 CYS A C 1
ATOM 887 O O . CYS A 1 115 ? -11.193 -4.613 3.744 1.00 87.94 115 CYS A O 1
ATOM 889 N N . GLN A 1 116 ? -11.915 -5.451 5.689 1.00 81.12 116 GLN A N 1
ATOM 890 C CA . GLN A 1 116 ? -13.227 -5.898 5.231 1.00 81.12 116 GLN A CA 1
ATOM 891 C C . GLN A 1 116 ? -14.225 -5.365 6.246 1.00 81.12 116 GLN A C 1
ATOM 893 O O . GLN A 1 116 ? -13.963 -5.511 7.433 1.00 81.12 116 GLN A O 1
ATOM 898 N N . ASP A 1 117 ? -15.289 -4.722 5.772 1.00 60.75 117 ASP A N 1
ATOM 899 C CA . ASP A 1 117 ? -16.397 -4.246 6.601 1.00 60.75 117 ASP A CA 1
ATOM 900 C C . ASP A 1 117 ? -16.784 -5.251 7.704 1.00 60.75 117 ASP A C 1
ATOM 902 O O . ASP A 1 117 ? -16.973 -6.431 7.402 1.00 60.75 117 ASP A O 1
ATOM 906 N N . ASP A 1 118 ? -16.893 -4.768 8.951 1.00 48.06 118 ASP A N 1
ATOM 907 C CA . ASP A 1 118 ? -17.642 -5.438 10.030 1.00 48.06 118 ASP A CA 1
ATOM 908 C C . ASP A 1 118 ? -19.134 -5.550 9.645 1.00 48.06 118 ASP A C 1
ATOM 910 O O . ASP A 1 118 ? -19.716 -4.523 9.212 1.00 48.06 118 ASP A O 1
#

pLDDT: mean 79.74, std 17.23, range [39.91, 97.12]

Secondary structure (DSSP, 8-state):
-PPP---------------------GGGEEEGGG-SSEEEEEEEE--TT-SS-PEEEEEEEE--SS--EEEEEEEETTSPPEEEEEESS-EEEEEEEB-EEEEEEETTTSPTTTSS--

Radius of gyration: 22.67 Å; Cα contacts (8 Å, |Δi|>4): 245; chains: 1; bounding box: 55×72×45 Å

Nearest PDB structures (foldseek):
  3o0l-assembly1_B  TM=5.210E-01  e=5.901E-01  Shewanella loihica PV-4
  6ncw-assembly1_A  TM=5.118E-01  e=6.986E-01  Eisenbergiella tayi
  6ncx-assembly1_D  TM=4.873E-01  e=9.254E-01  Eisenbergiella tayi
  5aoq-assembly1_B  TM=4.629E-01  e=1.451E+00  Bombyx mori
  5mwn-assembly1_N  TM=3.328E-01  e=1.372E+00  Lama glama

Foldseek 3Di:
DDDDDDDDDDDPPPPPPPPPPLPLDPVQWFAPVQFPQKDKDKDWDDDPPDPPWIKMKMKMFGNDPDFWWWWKWFAFDPDDIDIDTYTPGDMDMDMDTTDTPGMTTRCVPIPHCRRHHD

Solvent-accessible surface area (backbone atoms only — not comparable to full-atom values): 7014 Å² total; per-residue (Å²): 135,88,82,84,83,83,82,85,76,83,80,79,77,76,74,74,78,67,78,75,68,81,70,60,45,78,94,36,49,33,46,41,95,62,17,81,25,38,48,61,52,72,50,70,47,66,54,96,85,48,97,80,61,31,37,15,36,42,38,39,33,30,64,41,90,59,86,45,46,38,28,35,41,36,41,40,48,100,45,82,61,48,76,44,82,32,51,40,81,35,74,49,72,54,69,45,86,29,39,61,79,49,56,27,30,15,50,84,70,19,41,86,58,44,37,38,71,120

Organism: NCBI:txid2507553